Protein AF-A0A871BE78-F1 (afdb_monomer_lite)

Radius of gyration: 12.3 Å; chains: 1; bounding box: 26×15×38 Å

Organism: Haloferax gibbonsii (NCBI:txid35746)

pLDDT: mean 72.69, std 11.95, range [38.66, 86.88]

Sequence (50 aa):
MTAKRPVCKRCGSPVGPGGVVVRHAGTDPLQVSECGRCGAIIDIGGGTRW

Structure (mmCIF, N/CA/C/O backbone):
data_AF-A0A871BE78-F1
#
_entry.id   AF-A0A871BE78-F1
#
loop_
_atom_site.group_PDB
_atom_site.id
_atom_site.type_symbol
_atom_site.label_atom_id
_atom_site.label_alt_id
_atom_site.label_comp_id
_atom_site.label_asym_id
_atom_site.label_entity_id
_atom_site.label_seq_id
_atom_site.pdbx_PDB_ins_code
_atom_site.Cartn_x
_atom_site.Cartn_y
_atom_site.Cartn_z
_atom_site.occupancy
_atom_site.B_iso_or_equiv
_atom_site.auth_seq_id
_atom_site.auth_comp_id
_atom_site.auth_asym_id
_atom_site.auth_atom_id
_atom_site.pdbx_PDB_model_num
ATOM 1 N N . MET A 1 1 ? 10.691 4.547 22.042 1.00 38.66 1 MET A N 1
ATOM 2 C CA . MET A 1 1 ? 9.884 5.293 21.049 1.00 38.66 1 MET A CA 1
ATOM 3 C C . MET A 1 1 ? 8.953 4.291 20.377 1.00 38.66 1 MET A C 1
ATOM 5 O O . MET A 1 1 ? 9.454 3.382 19.732 1.00 38.66 1 MET A O 1
ATOM 9 N N . THR A 1 2 ? 7.637 4.346 20.617 1.00 52.06 2 THR A N 1
ATOM 10 C CA . THR A 1 2 ? 6.703 3.364 20.032 1.00 52.06 2 THR A CA 1
ATOM 11 C C . THR A 1 2 ? 6.465 3.725 18.566 1.00 52.06 2 THR A C 1
ATOM 13 O O . THR A 1 2 ? 5.945 4.798 18.263 1.00 52.06 2 THR A O 1
ATOM 16 N N . ALA A 1 3 ? 6.920 2.886 17.637 1.00 56.09 3 ALA A N 1
ATOM 17 C CA . ALA A 1 3 ? 6.625 3.083 16.225 1.00 56.09 3 ALA A CA 1
ATOM 18 C C . ALA A 1 3 ? 5.115 2.875 16.030 1.00 56.09 3 ALA A C 1
ATOM 20 O O . ALA A 1 3 ? 4.618 1.754 16.164 1.00 56.09 3 ALA A O 1
ATOM 21 N N . LYS A 1 4 ? 4.362 3.952 15.762 1.00 59.44 4 LYS A N 1
ATOM 22 C CA . LYS A 1 4 ? 2.946 3.853 15.385 1.00 59.44 4 LYS A CA 1
ATOM 23 C C . LYS A 1 4 ? 2.865 2.997 14.124 1.00 59.44 4 LYS A C 1
ATOM 25 O O . LYS A 1 4 ? 3.258 3.435 13.048 1.00 59.44 4 LYS A O 1
ATOM 30 N N . ARG A 1 5 ? 2.373 1.766 14.268 1.00 67.12 5 ARG A N 1
ATOM 31 C CA . ARG A 1 5 ? 2.065 0.904 13.126 1.00 67.12 5 ARG A CA 1
ATOM 32 C C . ARG A 1 5 ? 1.013 1.619 12.269 1.00 67.12 5 ARG A C 1
ATOM 34 O O . ARG A 1 5 ? 0.050 2.134 12.847 1.00 67.12 5 ARG A O 1
ATOM 41 N N . PRO A 1 6 ? 1.176 1.677 10.937 1.00 72.19 6 PRO A N 1
ATOM 42 C CA . PRO A 1 6 ? 0.143 2.236 10.078 1.00 72.19 6 PRO A CA 1
ATOM 43 C C . PRO A 1 6 ? -1.172 1.479 10.306 1.00 72.19 6 PRO A C 1
ATOM 45 O O . PRO A 1 6 ? -1.166 0.303 10.657 1.00 72.19 6 PRO A O 1
ATOM 48 N N . VAL A 1 7 ? -2.313 2.154 10.183 1.00 81.50 7 VAL A N 1
ATOM 49 C CA . VAL A 1 7 ? -3.645 1.556 10.372 1.00 81.50 7 VAL A CA 1
ATOM 50 C C . VAL A 1 7 ? -4.447 1.686 9.087 1.00 81.50 7 VAL A C 1
ATOM 52 O O . VAL A 1 7 ? -4.370 2.701 8.393 1.00 81.50 7 VAL A O 1
ATOM 55 N N . CYS A 1 8 ? -5.216 0.653 8.752 1.00 84.06 8 CYS A N 1
ATOM 56 C CA . CYS A 1 8 ? -6.050 0.662 7.565 1.00 84.06 8 CYS A CA 1
ATOM 57 C C . CYS A 1 8 ? -7.184 1.656 7.795 1.00 84.06 8 CYS A C 1
ATOM 59 O O . CYS A 1 8 ? -7.986 1.480 8.711 1.00 84.06 8 CYS A O 1
ATOM 61 N N . LYS A 1 9 ? -7.293 2.671 6.939 1.00 82.38 9 LYS A N 1
ATOM 62 C CA . LYS A 1 9 ? -8.334 3.699 7.074 1.00 82.38 9 LYS A CA 1
ATOM 63 C C . LYS A 1 9 ? -9.758 3.162 6.883 1.00 82.38 9 LYS A C 1
ATOM 65 O O . LYS A 1 9 ? -10.698 3.808 7.321 1.00 82.38 9 LYS A O 1
ATOM 70 N N . ARG A 1 10 ? -9.924 1.990 6.255 1.00 84.94 10 ARG A N 1
ATOM 71 C CA . ARG A 1 10 ? -11.241 1.388 5.993 1.00 84.94 10 ARG A CA 1
ATOM 72 C C . ARG A 1 10 ? -11.744 0.490 7.122 1.00 84.94 10 ARG A C 1
ATOM 74 O O . ARG A 1 10 ? -12.910 0.572 7.474 1.00 84.94 10 ARG A O 1
ATOM 81 N N . CYS A 1 11 ? -10.897 -0.384 7.668 1.00 86.88 11 CYS A N 1
ATOM 82 C CA . CYS A 1 11 ? -11.304 -1.349 8.703 1.00 86.88 11 CYS A CA 1
ATOM 83 C C . CYS A 1 11 ? -10.667 -1.092 10.077 1.00 86.88 11 CYS A C 1
ATOM 85 O O . CYS A 1 11 ? -10.872 -1.879 10.998 1.00 86.88 11 CYS A O 1
ATOM 87 N N . GLY A 1 12 ? -9.831 -0.057 10.209 1.00 83.06 12 GLY A N 1
ATOM 88 C CA . GLY A 1 12 ? -9.133 0.297 11.450 1.00 83.06 12 GLY A CA 1
ATOM 89 C C . GLY A 1 12 ? -8.050 -0.695 11.884 1.00 83.06 12 GLY A C 1
ATOM 90 O O . GLY A 1 12 ? -7.454 -0.528 12.943 1.00 83.06 12 GLY A O 1
ATOM 91 N N . SER A 1 13 ? -7.785 -1.741 11.096 1.00 81.69 13 SER A N 1
ATOM 92 C CA . SER A 1 13 ? -6.853 -2.795 11.500 1.00 81.69 13 SER A CA 1
ATOM 93 C C . SER A 1 13 ? -5.395 -2.347 11.378 1.00 81.69 13 SER A C 1
ATOM 95 O O . SER A 1 13 ? -5.061 -1.629 10.431 1.00 81.69 13 SER A O 1
ATOM 97 N N . PRO A 1 14 ? -4.514 -2.777 12.298 1.00 78.69 14 PRO A N 1
ATOM 98 C CA . PRO A 1 14 ? -3.095 -2.468 12.224 1.00 78.69 14 PRO A CA 1
ATOM 99 C C . PRO A 1 14 ? -2.476 -3.114 10.983 1.00 78.69 14 PRO A C 1
ATOM 101 O O . PRO A 1 14 ? -2.557 -4.321 10.767 1.00 78.69 14 PRO A O 1
ATOM 104 N N . VAL A 1 15 ? -1.842 -2.277 10.179 1.00 73.81 15 VAL A N 1
ATOM 105 C CA . VAL A 1 15 ? -1.118 -2.605 8.960 1.00 73.81 15 VAL A CA 1
ATOM 106 C C . VAL A 1 15 ? 0.334 -2.811 9.378 1.00 73.81 15 VAL A C 1
ATOM 108 O O . VAL A 1 15 ? 1.078 -1.868 9.622 1.00 73.81 15 VAL A O 1
ATOM 111 N N . GLY A 1 16 ? 0.712 -4.064 9.604 1.00 67.31 16 GLY A N 1
ATOM 1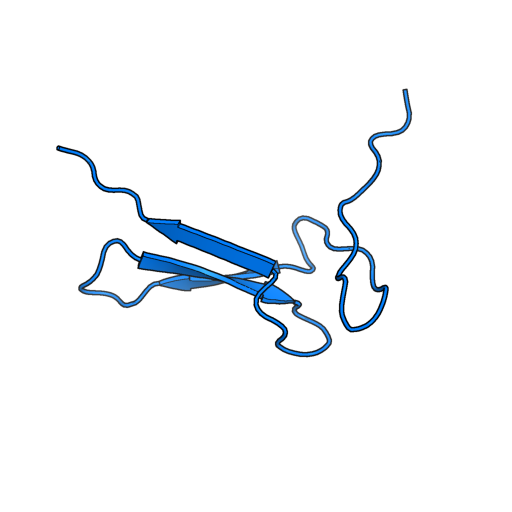12 C CA . GLY A 1 16 ? 2.093 -4.444 9.900 1.00 67.31 16 GLY A CA 1
ATOM 113 C C . GLY A 1 16 ? 2.756 -5.120 8.699 1.00 67.31 16 GLY A C 1
ATOM 114 O O . GLY A 1 16 ? 2.067 -5.428 7.731 1.00 67.31 16 GLY A O 1
ATOM 115 N N . PRO A 1 17 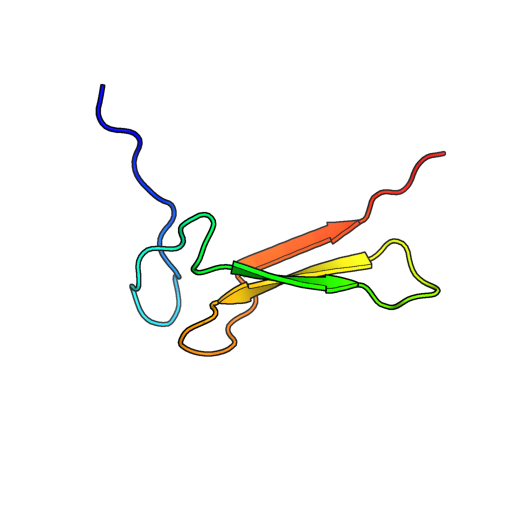? 4.055 -5.450 8.786 1.00 62.25 17 PRO A N 1
ATOM 116 C CA . PRO A 1 17 ? 4.769 -6.199 7.745 1.00 62.25 17 PRO A CA 1
ATOM 117 C C . PRO A 1 17 ? 4.147 -7.569 7.401 1.00 62.25 17 PRO A C 1
ATOM 119 O O . PRO A 1 17 ? 4.432 -8.105 6.343 1.00 62.25 17 PRO A O 1
ATOM 122 N N . GLY A 1 18 ? 3.265 -8.119 8.248 1.00 64.50 18 GLY A N 1
ATOM 123 C CA . GLY A 1 18 ? 2.464 -9.317 7.945 1.00 64.50 18 GLY A CA 1
ATOM 124 C C . GLY A 1 18 ? 0.986 -9.054 7.612 1.00 64.50 18 GLY A C 1
ATOM 125 O O . GLY A 1 18 ? 0.221 -9.998 7.475 1.00 64.50 18 GLY A O 1
ATOM 126 N N . GLY A 1 19 ? 0.555 -7.791 7.553 1.00 65.62 19 GLY A N 1
ATOM 127 C CA . GLY A 1 19 ? -0.832 -7.387 7.277 1.00 65.62 19 GLY A CA 1
ATOM 128 C C . GLY A 1 19 ? -1.007 -6.625 5.960 1.00 65.62 19 GLY A C 1
ATOM 129 O O . GLY A 1 19 ? -2.118 -6.177 5.674 1.00 65.62 19 GLY A O 1
ATOM 130 N N . VAL A 1 20 ? 0.074 -6.461 5.192 1.00 73.31 20 VAL A N 1
ATOM 131 C CA . VAL A 1 20 ? 0.068 -5.891 3.840 1.00 73.31 20 VAL A CA 1
ATOM 132 C C . VAL A 1 20 ? 0.240 -7.021 2.841 1.00 73.31 20 VAL A C 1
ATOM 134 O O . VAL A 1 20 ? 1.188 -7.797 2.940 1.00 73.31 20 VAL A O 1
ATOM 137 N N . VAL A 1 21 ? -0.663 -7.095 1.874 1.00 73.00 21 VAL A N 1
ATOM 138 C CA . VAL A 1 21 ? -0.513 -7.944 0.695 1.00 73.00 21 VAL A CA 1
ATOM 139 C C . VAL A 1 21 ? 0.011 -7.053 -0.418 1.00 73.00 21 VAL A C 1
ATOM 141 O O . VAL A 1 21 ? -0.6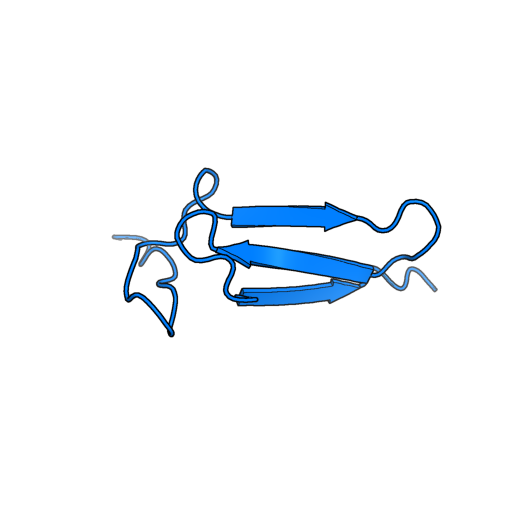86 -6.137 -0.839 1.00 73.00 21 VAL A O 1
ATOM 144 N N . VAL A 1 22 ? 1.243 -7.282 -0.866 1.00 74.25 22 VAL A N 1
ATOM 145 C CA . VAL A 1 22 ? 1.803 -6.560 -2.014 1.00 74.25 22 VAL A CA 1
ATOM 146 C C . VAL A 1 22 ? 1.544 -7.387 -3.263 1.00 74.25 22 VAL A C 1
ATOM 148 O O . VAL A 1 22 ? 1.974 -8.539 -3.355 1.00 74.25 22 VAL A O 1
ATOM 151 N N . ARG A 1 23 ? 0.825 -6.811 -4.224 1.00 73.75 23 ARG A N 1
ATOM 152 C CA . ARG A 1 23 ? 0.589 -7.425 -5.529 1.00 73.75 23 ARG A CA 1
ATOM 153 C C . ARG A 1 23 ? 1.448 -6.741 -6.573 1.00 73.75 23 ARG A C 1
ATOM 155 O O . ARG A 1 23 ? 1.396 -5.526 -6.743 1.00 73.75 23 ARG A O 1
ATOM 162 N N . HIS A 1 24 ? 2.212 -7.567 -7.272 1.00 70.75 24 HIS A N 1
ATOM 163 C CA . HIS A 1 24 ? 2.985 -7.184 -8.439 1.00 70.75 24 HIS A CA 1
ATOM 164 C C . HIS A 1 24 ? 2.237 -7.687 -9.669 1.00 70.75 24 HIS A C 1
ATOM 166 O O . HIS A 1 24 ? 1.937 -8.881 -9.763 1.00 70.75 24 HIS A O 1
ATOM 172 N N . ALA A 1 25 ? 1.945 -6.804 -10.616 1.00 68.81 25 ALA A N 1
ATOM 173 C CA . ALA A 1 25 ? 1.636 -7.251 -11.964 1.00 68.81 25 ALA A CA 1
ATOM 174 C C . ALA A 1 25 ? 2.977 -7.628 -12.610 1.00 68.81 25 ALA A C 1
ATOM 176 O O . ALA A 1 25 ? 3.860 -6.791 -12.718 1.00 68.81 25 ALA A O 1
ATOM 177 N N . GLY A 1 26 ? 3.180 -8.897 -12.979 1.00 63.81 26 GLY A N 1
ATOM 178 C CA . GLY A 1 26 ? 4.496 -9.423 -13.390 1.00 63.81 26 GLY A CA 1
ATOM 179 C C . GLY A 1 26 ? 5.166 -8.725 -14.586 1.00 63.81 26 GLY A C 1
ATOM 180 O O . GLY A 1 26 ? 6.324 -9.004 -14.876 1.00 63.81 26 GLY A O 1
ATOM 181 N N . THR A 1 27 ? 4.460 -7.827 -15.269 1.00 71.00 27 THR A N 1
ATOM 182 C CA . THR A 1 27 ? 4.934 -7.038 -16.413 1.00 71.00 27 THR A CA 1
ATOM 183 C C . THR A 1 27 ? 4.929 -5.530 -16.160 1.00 71.00 27 THR A C 1
ATOM 185 O O . THR A 1 27 ? 5.352 -4.784 -17.036 1.00 71.00 27 THR A O 1
ATOM 188 N N . ASP A 1 28 ? 4.442 -5.071 -15.005 1.00 70.12 28 ASP A 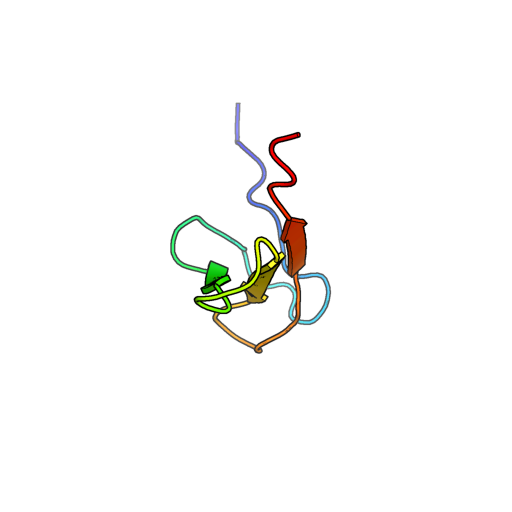N 1
ATOM 189 C CA . ASP A 1 28 ? 4.244 -3.652 -14.715 1.00 70.12 28 ASP A CA 1
ATOM 190 C C . ASP A 1 28 ? 4.965 -3.264 -13.410 1.00 70.12 28 ASP A C 1
ATOM 192 O O . ASP A 1 28 ? 4.913 -4.012 -12.429 1.00 70.12 28 ASP A O 1
ATOM 196 N N . PRO A 1 29 ? 5.665 -2.114 -13.360 1.00 73.50 29 PRO A N 1
ATOM 197 C CA . PRO A 1 29 ? 6.330 -1.659 -12.141 1.00 73.50 29 PRO A CA 1
ATOM 198 C C . PRO A 1 29 ? 5.352 -1.308 -11.012 1.00 73.50 29 PRO A C 1
ATOM 200 O O . PRO A 1 29 ? 5.807 -1.049 -9.892 1.00 73.50 29 PRO A O 1
ATOM 203 N N . LEU A 1 30 ? 4.044 -1.279 -11.283 1.00 80.12 30 LEU A N 1
ATOM 204 C CA . LEU A 1 30 ? 3.001 -1.020 -10.305 1.00 80.12 30 LEU A CA 1
ATOM 205 C C . LEU A 1 30 ? 2.968 -2.097 -9.216 1.00 80.12 30 LEU A C 1
ATOM 207 O O . LEU A 1 30 ? 2.746 -3.289 -9.442 1.00 80.12 30 LEU A O 1
ATOM 211 N N . GLN A 1 31 ? 3.146 -1.621 -7.995 1.00 81.44 31 GLN A N 1
ATOM 212 C CA . GLN A 1 31 ? 3.008 -2.344 -6.748 1.00 81.44 31 GLN A CA 1
ATOM 213 C C . GLN A 1 31 ? 1.772 -1.830 -6.022 1.00 81.44 31 GLN A C 1
ATOM 215 O O . GLN A 1 31 ? 1.725 -0.698 -5.544 1.00 81.44 31 GLN A O 1
ATOM 220 N N . VAL A 1 32 ? 0.765 -2.684 -5.894 1.00 83.75 32 VAL A N 1
ATOM 221 C CA . VAL A 1 32 ? -0.422 -2.357 -5.104 1.00 83.75 32 VAL A CA 1
ATOM 222 C C . VAL A 1 32 ? -0.282 -3.021 -3.746 1.00 83.75 32 VAL A C 1
ATOM 224 O O . VAL A 1 32 ? -0.166 -4.241 -3.652 1.00 83.75 32 VAL A O 1
ATOM 227 N N . SER A 1 33 ? -0.283 -2.218 -2.691 1.00 82.12 33 SER A N 1
ATOM 228 C CA . SER A 1 33 ? -0.290 -2.684 -1.310 1.00 82.12 33 SER A CA 1
ATOM 229 C C . SER A 1 33 ? -1.715 -2.681 -0.781 1.00 82.12 33 SER A C 1
ATOM 231 O O . SER A 1 33 ? -2.360 -1.636 -0.687 1.00 82.12 33 SER A O 1
ATOM 233 N N . GLU A 1 34 ? -2.205 -3.845 -0.386 1.00 85.94 34 GLU A N 1
ATOM 234 C CA . GLU A 1 34 ? -3.565 -4.055 0.098 1.00 85.94 34 GLU A CA 1
ATOM 235 C C . GLU A 1 34 ? -3.579 -4.475 1.568 1.00 85.94 34 GLU A C 1
ATOM 237 O O . GLU A 1 34 ? -2.651 -5.092 2.091 1.00 85.94 34 GLU A O 1
ATOM 242 N N . CYS A 1 35 ? -4.676 -4.179 2.257 1.00 86.12 35 CYS A N 1
ATOM 243 C CA . CYS A 1 35 ? -4.924 -4.672 3.598 1.00 86.12 35 CYS A CA 1
ATOM 244 C C . CYS A 1 35 ? -5.233 -6.163 3.544 1.00 86.12 35 CYS A C 1
ATOM 246 O O . CYS A 1 35 ? -6.293 -6.553 3.055 1.00 86.12 35 CYS A O 1
ATOM 248 N N . GLY A 1 36 ? -4.387 -6.987 4.159 1.00 82.12 36 GLY A N 1
ATOM 249 C CA . GLY A 1 36 ? -4.589 -8.435 4.227 1.00 82.12 36 GLY A CA 1
ATOM 250 C C . GLY A 1 36 ? -5.858 -8.874 4.969 1.00 82.12 36 GLY A C 1
ATOM 251 O O . GLY A 1 36 ? -6.210 -10.045 4.922 1.00 82.12 36 GLY A O 1
ATOM 252 N N . ARG A 1 37 ? -6.568 -7.957 5.646 1.00 83.38 37 ARG A N 1
ATOM 253 C CA . ARG A 1 37 ? -7.821 -8.263 6.355 1.00 83.38 37 ARG A CA 1
ATOM 254 C C . ARG A 1 37 ? -9.085 -7.968 5.550 1.00 83.38 37 ARG A C 1
ATOM 256 O O . ARG A 1 37 ? -10.051 -8.711 5.660 1.00 83.38 37 ARG A O 1
ATOM 263 N N . CYS A 1 38 ? -9.126 -6.854 4.821 1.00 85.44 38 CYS A N 1
ATOM 264 C CA . CYS A 1 38 ? -10.346 -6.392 4.143 1.00 85.44 38 CYS A CA 1
ATOM 265 C C . CYS A 1 38 ? -10.160 -6.101 2.649 1.00 85.44 38 CYS A C 1
ATOM 267 O O . CYS A 1 38 ? -11.104 -5.637 2.015 1.00 85.44 38 CYS A O 1
ATOM 269 N N . GLY A 1 39 ? -8.958 -6.311 2.101 1.00 83.00 39 GLY A N 1
ATOM 270 C CA . GLY A 1 39 ? -8.641 -6.050 0.694 1.00 83.00 39 GLY A CA 1
ATOM 271 C C . GLY A 1 39 ? -8.638 -4.569 0.311 1.00 83.00 39 GLY A C 1
ATOM 272 O O . GLY A 1 39 ? -8.658 -4.231 -0.863 1.00 83.00 39 GLY A O 1
ATOM 273 N N . ALA A 1 40 ? -8.665 -3.649 1.280 1.00 84.75 40 ALA A N 1
ATOM 274 C CA . ALA A 1 40 ? -8.589 -2.226 0.973 1.00 8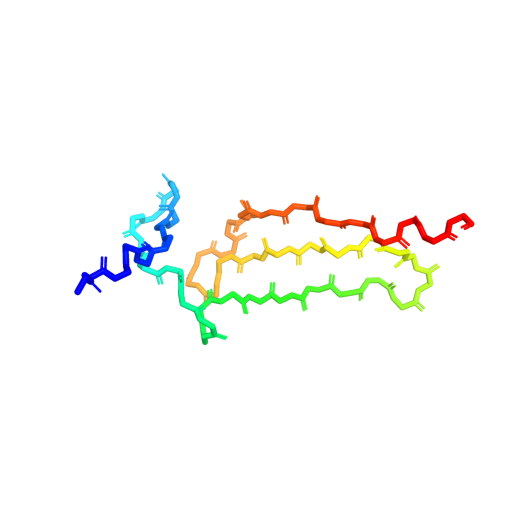4.75 40 ALA A CA 1
ATOM 275 C C . ALA A 1 40 ? -7.191 -1.867 0.464 1.00 84.75 40 ALA A C 1
ATOM 277 O O . ALA A 1 40 ? -6.215 -2.188 1.138 1.00 84.75 40 ALA A O 1
ATOM 278 N N . ILE A 1 41 ? -7.097 -1.145 -0.652 1.00 84.25 41 ILE A N 1
ATOM 279 C CA . ILE A 1 41 ? -5.832 -0.577 -1.126 1.00 84.25 41 ILE A CA 1
ATOM 280 C C . ILE A 1 41 ? -5.333 0.437 -0.087 1.00 84.25 41 ILE A C 1
ATOM 282 O O . ILE A 1 41 ? -6.067 1.341 0.320 1.00 84.25 41 ILE A O 1
ATOM 286 N N . ILE A 1 42 ? -4.107 0.238 0.386 1.00 81.44 42 ILE A N 1
ATOM 287 C CA . ILE A 1 42 ? -3.445 1.066 1.401 1.00 81.44 42 ILE A CA 1
ATOM 288 C C . ILE A 1 42 ? -2.436 1.997 0.742 1.00 81.44 42 ILE A C 1
ATOM 290 O O . ILE A 1 42 ? -2.327 3.152 1.145 1.00 81.44 42 ILE A O 1
ATOM 294 N N . ASP A 1 43 ? -1.717 1.489 -0.251 1.00 77.31 43 ASP A N 1
ATOM 295 C CA . ASP A 1 43 ? -0.701 2.231 -0.979 1.00 77.31 43 ASP A CA 1
ATOM 296 C C . ASP A 1 43 ? -0.611 1.701 -2.411 1.00 77.31 43 ASP A C 1
ATOM 298 O O . ASP A 1 43 ? -0.852 0.518 -2.664 1.00 77.31 43 ASP A O 1
ATOM 302 N N . ILE A 1 44 ? -0.304 2.590 -3.347 1.00 80.81 44 ILE A N 1
ATOM 303 C CA . ILE A 1 44 ? -0.024 2.241 -4.735 1.00 80.81 44 ILE A CA 1
ATOM 304 C C . ILE A 1 44 ? 1.359 2.816 -5.024 1.00 80.81 44 ILE A C 1
ATOM 306 O O . ILE A 1 44 ? 1.506 4.008 -5.290 1.00 80.81 44 ILE A O 1
ATOM 310 N N . GLY A 1 45 ? 2.369 1.963 -4.912 1.00 73.81 45 GLY A N 1
ATOM 311 C CA . GLY A 1 45 ? 3.747 2.264 -5.258 1.00 73.81 45 GLY A CA 1
ATOM 312 C C . GLY A 1 45 ? 4.037 1.829 -6.687 1.00 73.81 45 GLY A C 1
ATOM 313 O O . GLY A 1 45 ? 3.369 0.969 -7.244 1.00 73.81 45 GLY A O 1
ATOM 314 N N . GLY A 1 46 ? 5.043 2.416 -7.313 1.00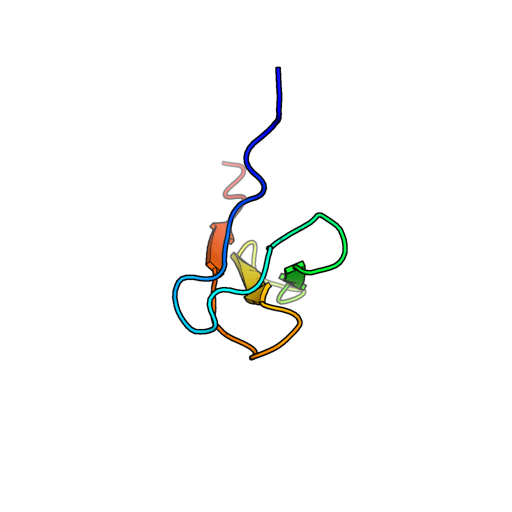 65.62 46 GLY A N 1
ATOM 315 C CA . GLY A 1 46 ? 5.449 2.033 -8.657 1.00 65.62 46 GLY A CA 1
ATOM 316 C C . GLY A 1 46 ? 6.893 2.419 -8.850 1.00 65.62 46 GLY A C 1
ATOM 317 O O . GLY A 1 46 ? 7.216 3.604 -8.899 1.00 65.62 46 GLY A O 1
ATOM 318 N N . GLY A 1 47 ? 7.777 1.427 -8.884 1.00 54.06 47 GLY A N 1
ATOM 319 C CA . GLY A 1 47 ? 9.201 1.649 -9.077 1.00 54.06 47 GLY A CA 1
ATOM 320 C C . GLY A 1 47 ? 9.483 2.009 -10.526 1.00 54.06 47 GLY A C 1
ATOM 321 O O . GLY A 1 47 ? 10.004 1.183 -11.266 1.00 54.06 47 GLY A O 1
ATOM 322 N N . THR A 1 48 ? 9.162 3.229 -10.948 1.00 48.31 48 THR A N 1
ATOM 323 C CA . THR A 1 48 ? 9.756 3.793 -12.159 1.00 48.31 48 THR A CA 1
ATOM 324 C C . THR A 1 48 ? 11.242 4.018 -11.872 1.00 48.31 48 THR A C 1
ATOM 326 O O . THR A 1 48 ? 11.641 5.074 -11.387 1.00 48.31 48 THR A O 1
ATOM 329 N N . ARG A 1 49 ? 12.072 2.993 -12.098 1.00 50.19 49 ARG A N 1
ATOM 330 C CA . ARG A 1 49 ? 13.506 3.201 -12.323 1.00 50.19 49 ARG A CA 1
ATOM 331 C C . ARG A 1 49 ? 13.617 3.739 -13.748 1.00 50.19 49 ARG A C 1
ATOM 333 O O . ARG A 1 49 ? 13.432 2.976 -14.691 1.00 50.19 49 ARG A O 1
ATOM 340 N N . TRP A 1 50 ? 13.796 5.051 -13.858 1.00 45.88 50 TRP A N 1
ATOM 341 C CA . TRP A 1 50 ? 14.288 5.704 -15.070 1.00 45.88 50 TRP A CA 1
ATOM 342 C C . TRP A 1 50 ? 15.812 5.596 -15.064 1.00 45.88 50 TRP A C 1
ATOM 344 O O . TRP A 1 50 ? 16.389 5.690 -13.952 1.00 45.88 50 TRP A O 1
#

Foldseek 3Di:
DDDQFDADPPPRHGCDPVQWDWDDPPVFQWTFTAGNPPRHTPDIDGPPPD

Secondary structure (DSSP, 8-state):
------B-TTT--B--TTTEEEEE-TTSSEEEEEETTT--EEEEEE----